Protein AF-A0A1A9NKD8-F1 (afdb_monomer)

Structure (mmCIF, N/CA/C/O backbone):
data_AF-A0A1A9NKD8-F1
#
_entry.id   AF-A0A1A9NKD8-F1
#
loop_
_atom_site.group_PDB
_atom_site.id
_atom_site.type_symbol
_atom_site.label_atom_id
_atom_site.label_alt_id
_atom_site.label_comp_id
_atom_site.label_asym_id
_atom_site.label_entity_id
_atom_site.label_seq_id
_atom_site.pdbx_PDB_ins_code
_atom_site.Cartn_x
_atom_site.Cartn_y
_atom_site.Cartn_z
_atom_site.occupancy
_atom_site.B_iso_or_equiv
_atom_site.auth_seq_id
_atom_site.auth_comp_id
_atom_site.auth_asym_id
_atom_site.auth_atom_id
_atom_site.pdbx_PDB_model_num
ATOM 1 N N . MET A 1 1 ? -13.983 -5.360 9.663 1.00 52.09 1 MET A N 1
ATOM 2 C CA . MET A 1 1 ? -12.589 -5.804 9.900 1.00 52.09 1 MET A CA 1
ATOM 3 C C . MET A 1 1 ? -11.869 -5.372 8.649 1.00 52.09 1 MET A C 1
ATOM 5 O O . MET A 1 1 ? -12.025 -6.037 7.636 1.00 52.09 1 MET A O 1
ATOM 9 N N . ASP A 1 2 ? -11.202 -4.223 8.692 1.00 77.00 2 ASP A N 1
ATOM 10 C CA . ASP A 1 2 ? -10.881 -3.456 7.482 1.00 77.00 2 ASP A CA 1
ATOM 11 C C . ASP A 1 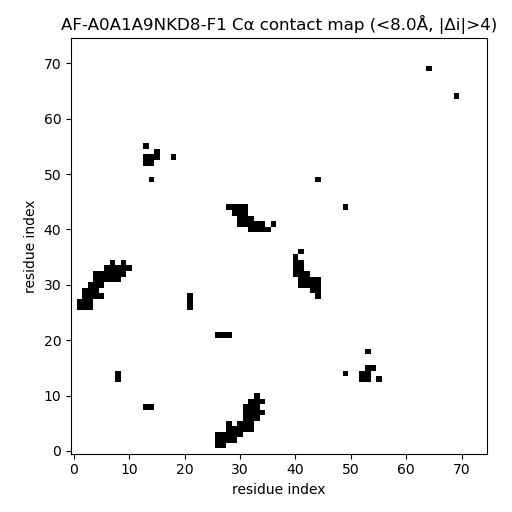2 ? -9.395 -3.094 7.499 1.00 77.00 2 ASP A C 1
ATOM 13 O O . ASP A 1 2 ? -9.014 -1.938 7.618 1.00 77.00 2 ASP A O 1
ATOM 17 N N . GLY A 1 3 ? -8.552 -4.128 7.473 1.00 88.44 3 GLY A N 1
ATOM 18 C CA . GLY A 1 3 ? -7.099 -4.000 7.479 1.00 88.44 3 GLY A CA 1
ATOM 19 C C . GLY A 1 3 ? -6.498 -4.703 6.269 1.00 88.44 3 GLY A C 1
ATOM 20 O O . GLY A 1 3 ? -6.853 -5.845 5.975 1.00 88.44 3 GLY A O 1
ATOM 21 N N . VAL A 1 4 ? -5.588 -4.034 5.567 1.00 96.00 4 VAL A N 1
ATOM 22 C CA . VAL A 1 4 ? -4.957 -4.539 4.344 1.00 96.00 4 VAL A CA 1
ATOM 23 C C . VAL A 1 4 ? -3.481 -4.847 4.573 1.00 96.00 4 VAL A C 1
ATOM 25 O O . VAL A 1 4 ? -2.774 -4.159 5.315 1.00 96.00 4 VAL A O 1
ATOM 28 N N . ILE A 1 5 ? -3.018 -5.892 3.887 1.00 96.25 5 ILE A N 1
ATOM 29 C CA . ILE A 1 5 ? -1.606 -6.192 3.668 1.00 96.25 5 ILE A CA 1
ATOM 30 C C . ILE A 1 5 ? -1.351 -6.112 2.164 1.00 96.25 5 ILE A C 1
ATOM 32 O O . ILE A 1 5 ? -1.967 -6.847 1.392 1.00 96.25 5 ILE A O 1
ATOM 36 N N . LEU A 1 6 ? -0.444 -5.231 1.746 1.00 96.38 6 LEU A N 1
ATOM 37 C CA . LEU A 1 6 ? -0.057 -5.098 0.343 1.00 96.38 6 LEU A CA 1
ATOM 38 C C . LEU A 1 6 ? 1.208 -5.921 0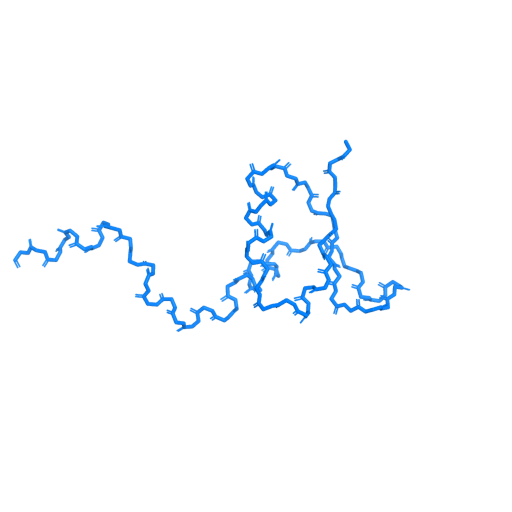.072 1.00 96.38 6 LEU A C 1
ATOM 40 O O . LEU A 1 6 ? 2.297 -5.555 0.505 1.00 96.38 6 LEU A O 1
ATOM 44 N N . SER A 1 7 ? 1.071 -7.041 -0.632 1.00 96.44 7 SER A N 1
ATOM 45 C CA . SER A 1 7 ? 2.186 -7.968 -0.874 1.00 96.44 7 SER A CA 1
ATOM 46 C C . SER A 1 7 ? 2.870 -7.768 -2.227 1.00 96.44 7 SER A C 1
ATOM 48 O O . SER A 1 7 ? 2.319 -7.113 -3.115 1.00 96.44 7 SER A O 1
ATOM 50 N N . LYS A 1 8 ? 4.055 -8.375 -2.377 1.00 94.62 8 LYS A N 1
ATOM 51 C CA . LYS A 1 8 ? 4.822 -8.461 -3.633 1.00 94.62 8 LYS A CA 1
ATOM 52 C C . LYS A 1 8 ? 5.096 -7.099 -4.275 1.00 94.62 8 LYS A C 1
ATOM 54 O O . LYS A 1 8 ? 5.060 -6.946 -5.497 1.00 94.62 8 LYS A O 1
ATOM 59 N N . ILE A 1 9 ? 5.352 -6.075 -3.459 1.00 94.81 9 ILE A N 1
ATOM 60 C CA . ILE A 1 9 ? 5.574 -4.721 -3.984 1.00 94.81 9 ILE A CA 1
ATOM 61 C C . ILE A 1 9 ? 6.860 -4.629 -4.814 1.00 94.81 9 ILE A C 1
ATOM 63 O O . ILE A 1 9 ? 6.956 -3.753 -5.668 1.00 94.81 9 ILE A O 1
ATOM 67 N N . ASP A 1 10 ? 7.827 -5.518 -4.568 1.00 92.69 10 ASP A N 1
ATOM 68 C CA . ASP A 1 10 ? 9.082 -5.744 -5.300 1.00 92.69 10 ASP A CA 1
ATOM 69 C C . ASP A 1 10 ? 8.893 -6.342 -6.695 1.00 92.69 10 ASP A C 1
ATOM 71 O O . ASP A 1 10 ? 9.625 -5.965 -7.606 1.00 92.69 10 ASP A O 1
ATOM 75 N N . GLU A 1 11 ? 7.882 -7.188 -6.878 1.00 93.75 11 GLU A N 1
ATOM 76 C CA . GLU A 1 11 ? 7.543 -7.787 -8.172 1.00 93.75 11 GLU A CA 1
ATOM 77 C C . GLU A 1 11 ? 6.601 -6.894 -9.004 1.00 93.75 11 GLU A C 1
ATOM 79 O O . GLU A 1 11 ? 6.407 -7.128 -10.199 1.00 93.75 11 GLU A O 1
ATOM 84 N N . SER A 1 12 ? 5.994 -5.872 -8.389 1.00 91.12 12 SER A N 1
ATOM 85 C CA . SER A 1 12 ? 5.070 -4.967 -9.072 1.00 91.12 12 SER A CA 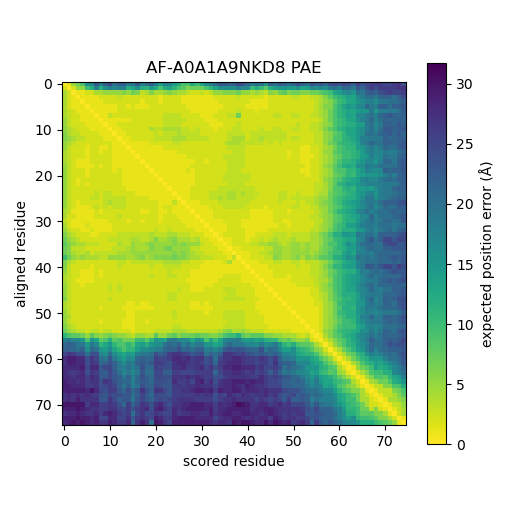1
ATOM 86 C C . SER A 1 12 ? 5.791 -3.845 -9.819 1.00 91.12 12 SER A C 1
ATOM 88 O O . SER A 1 12 ? 6.615 -3.127 -9.251 1.00 91.12 12 SER A O 1
ATOM 90 N N . VAL A 1 13 ? 5.390 -3.624 -11.076 1.00 91.25 13 VAL A N 1
ATOM 91 C CA . VAL A 1 13 ? 5.838 -2.482 -11.896 1.00 91.25 13 VAL A CA 1
ATOM 92 C C . VAL A 1 13 ? 5.401 -1.148 -11.283 1.00 91.25 13 VAL A C 1
ATOM 94 O O . VAL A 1 13 ? 6.130 -0.165 -11.354 1.00 91.25 13 VAL A O 1
ATOM 97 N N . SER A 1 14 ? 4.215 -1.097 -10.673 1.00 91.88 14 SER A N 1
ATOM 98 C CA . SER A 1 14 ? 3.724 0.087 -9.970 1.00 91.88 14 SER A CA 1
ATOM 99 C C . SER A 1 14 ? 2.775 -0.309 -8.850 1.00 91.88 14 SER A C 1
ATOM 101 O O . SER A 1 14 ? 1.907 -1.166 -9.014 1.00 91.88 14 SER A O 1
ATOM 103 N N . ILE A 1 15 ? 2.909 0.356 -7.706 1.00 95.31 15 ILE A N 1
ATOM 104 C CA . ILE A 1 15 ? 1.979 0.202 -6.581 1.00 95.31 15 ILE A CA 1
ATOM 105 C C . ILE A 1 15 ? 0.906 1.298 -6.543 1.00 95.31 15 ILE A C 1
ATOM 107 O O . ILE A 1 15 ? 0.003 1.230 -5.711 1.00 95.31 15 ILE A O 1
ATOM 111 N N . ALA A 1 16 ? 0.970 2.287 -7.441 1.00 95.19 16 ALA A N 1
ATOM 112 C CA . ALA A 1 16 ? 0.049 3.422 -7.448 1.00 95.19 16 ALA A CA 1
ATOM 113 C C . ALA A 1 16 ? -1.433 3.007 -7.577 1.00 95.19 16 ALA A C 1
ATOM 115 O O . ALA A 1 16 ? -2.231 3.499 -6.782 1.00 95.19 16 ALA A O 1
ATOM 116 N N . PRO A 1 17 ? -1.826 2.063 -8.464 1.00 95.00 17 PRO A N 1
ATOM 117 C CA . PRO A 1 17 ? -3.226 1.634 -8.565 1.00 95.00 17 PRO A CA 1
ATOM 118 C C . PRO A 1 17 ? -3.749 0.952 -7.293 1.00 95.00 17 PRO A C 1
ATOM 120 O O . PRO A 1 17 ? -4.922 1.076 -6.951 1.00 95.00 17 PRO A O 1
ATOM 123 N N . ALA A 1 18 ? -2.879 0.239 -6.572 1.00 95.25 18 ALA A N 1
ATOM 124 C CA . ALA A 1 18 ? -3.252 -0.396 -5.315 1.00 95.25 18 ALA A CA 1
ATOM 125 C C . ALA A 1 18 ? -3.464 0.650 -4.212 1.00 95.25 18 ALA A C 1
ATOM 127 O O . ALA A 1 18 ? -4.474 0.601 -3.518 1.00 95.25 18 ALA A O 1
ATOM 128 N N . ILE A 1 19 ? -2.558 1.627 -4.088 1.00 95.50 19 ILE A N 1
ATOM 129 C CA . ILE A 1 19 ? -2.700 2.743 -3.136 1.00 95.50 19 ILE A CA 1
ATOM 130 C C . ILE A 1 19 ? -3.964 3.553 -3.419 1.00 95.50 19 ILE A C 1
ATOM 132 O O . ILE A 1 19 ? -4.709 3.888 -2.504 1.00 95.50 19 ILE A O 1
ATOM 136 N N . ASP A 1 20 ? -4.225 3.833 -4.687 1.00 95.56 20 ASP A N 1
ATOM 137 C CA . ASP A 1 20 ? -5.424 4.529 -5.124 1.00 95.56 20 ASP A CA 1
ATOM 138 C C . ASP A 1 20 ? -6.714 3.794 -4.700 1.00 95.56 20 ASP A C 1
ATO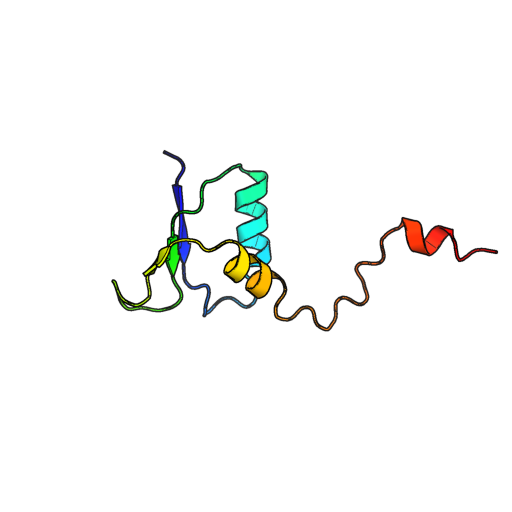M 140 O O . ASP A 1 20 ? -7.613 4.409 -4.129 1.00 95.56 20 ASP A O 1
ATOM 144 N N . CYS A 1 21 ? -6.775 2.470 -4.869 1.00 95.12 21 CYS A N 1
ATOM 145 C CA . CYS A 1 21 ? -7.877 1.641 -4.372 1.00 95.12 21 CYS A CA 1
ATOM 146 C C . CYS A 1 21 ? -8.057 1.766 -2.846 1.00 95.12 21 CYS A C 1
ATOM 148 O O . CYS A 1 21 ? -9.172 1.993 -2.373 1.00 95.12 21 CYS A O 1
ATOM 150 N N . LEU A 1 22 ? -6.964 1.693 -2.076 1.00 94.50 22 LEU A N 1
ATOM 151 C CA . LEU A 1 22 ? -7.003 1.840 -0.614 1.00 94.50 22 LEU A CA 1
ATOM 152 C C . LEU A 1 22 ? -7.613 3.181 -0.197 1.00 94.50 22 LEU A C 1
ATOM 154 O O . LEU A 1 22 ? -8.481 3.216 0.672 1.00 94.50 22 LEU A O 1
ATOM 158 N N . ILE A 1 23 ? -7.205 4.266 -0.859 1.00 94.19 23 ILE A N 1
ATOM 159 C CA . ILE A 1 23 ? -7.714 5.616 -0.596 1.00 94.19 23 ILE A CA 1
ATOM 160 C C . ILE A 1 23 ? -9.200 5.715 -0.957 1.00 94.19 23 ILE A C 1
ATOM 162 O O . ILE A 1 23 ? -9.992 6.185 -0.141 1.00 94.19 23 ILE A O 1
ATOM 166 N N . ARG A 1 24 ? -9.604 5.254 -2.151 1.00 96.31 24 ARG A N 1
ATOM 167 C CA . ARG A 1 24 ? -11.006 5.327 -2.607 1.00 96.31 24 ARG A CA 1
ATOM 168 C C . ARG A 1 24 ? -11.968 4.552 -1.709 1.00 96.31 24 ARG A C 1
ATOM 170 O O . ARG A 1 24 ? -13.129 4.936 -1.600 1.00 96.31 24 ARG A O 1
ATOM 177 N N . HIS A 1 25 ? -11.496 3.471 -1.095 1.00 94.56 25 HIS A N 1
ATOM 178 C CA . H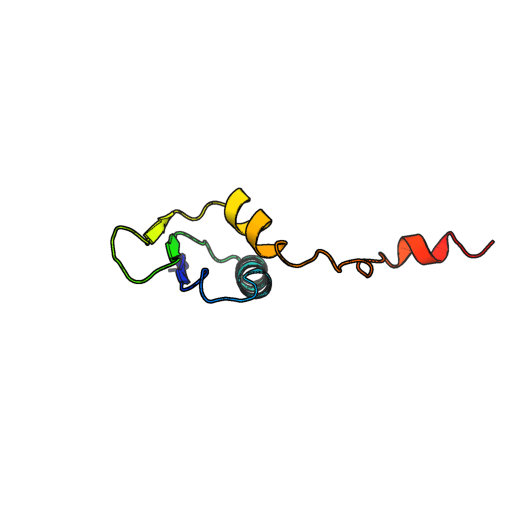IS A 1 25 ? -12.305 2.611 -0.2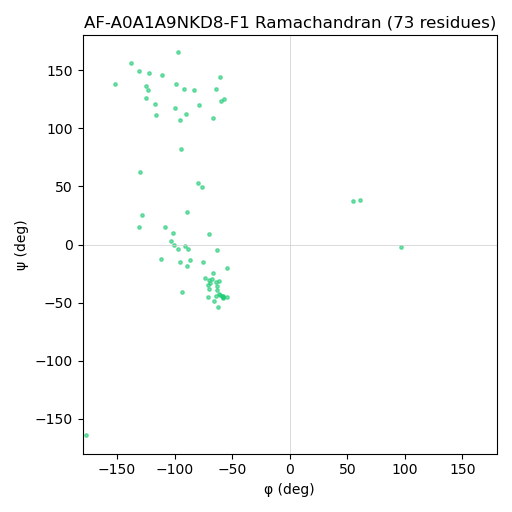34 1.00 94.56 25 HIS A CA 1
ATOM 179 C C . HIS A 1 25 ? -12.102 2.858 1.267 1.00 94.56 25 HIS A C 1
ATOM 181 O O . HIS A 1 25 ? -12.775 2.213 2.065 1.00 94.56 25 HIS A O 1
ATOM 187 N N . GLY A 1 26 ? -11.226 3.791 1.658 1.00 94.00 26 GLY A N 1
ATOM 188 C CA . GLY A 1 26 ? -10.968 4.111 3.065 1.00 94.00 26 GLY A CA 1
ATOM 189 C C . GLY A 1 26 ? -10.426 2.925 3.866 1.00 94.00 26 GLY A C 1
ATOM 190 O O . GLY A 1 26 ? -10.846 2.718 5.000 1.00 94.00 26 GLY A O 1
ATOM 191 N N . LEU A 1 27 ? -9.551 2.118 3.257 1.00 94.75 27 LEU A N 1
ATOM 192 C CA . LEU A 1 27 ? -8.986 0.920 3.880 1.00 94.75 27 LEU A CA 1
ATOM 193 C C . LEU A 1 27 ? -7.667 1.232 4.594 1.00 94.75 27 LEU A C 1
ATOM 195 O O . LEU A 1 27 ? -6.767 1.835 4.005 1.00 94.75 27 LEU A O 1
ATOM 199 N N . ASP A 1 28 ? -7.518 0.736 5.824 1.00 95.00 28 ASP A N 1
ATOM 200 C CA . ASP A 1 28 ? -6.286 0.897 6.595 1.00 95.00 28 ASP A CA 1
ATOM 201 C C . ASP A 1 28 ? -5.215 -0.095 6.122 1.00 95.00 28 ASP A C 1
ATOM 203 O O . ASP A 1 28 ? -5.379 -1.315 6.184 1.00 95.00 28 ASP A O 1
ATOM 207 N N . LEU A 1 29 ? -4.077 0.424 5.657 1.00 96.31 29 LEU A N 1
ATOM 208 C CA . LEU A 1 29 ? -2.924 -0.390 5.279 1.00 96.31 29 LEU A CA 1
ATOM 209 C C . LEU A 1 29 ? -2.003 -0.584 6.486 1.00 96.31 29 LEU A C 1
ATOM 211 O O . LEU A 1 29 ? -1.353 0.361 6.930 1.00 96.31 29 LEU A O 1
ATOM 215 N N . HIS A 1 30 ? -1.905 -1.813 6.993 1.00 96.88 30 HIS A N 1
ATOM 216 C CA . HIS A 1 30 ? -1.069 -2.110 8.161 1.00 96.88 30 HIS A CA 1
ATOM 217 C C . HIS A 1 30 ? 0.333 -2.579 7.782 1.00 96.88 30 HIS A C 1
ATOM 219 O O . HIS A 1 30 ? 1.312 -2.173 8.411 1.00 96.88 30 HIS A O 1
ATOM 225 N N . TYR A 1 31 ? 0.434 -3.420 6.752 1.00 97.06 31 TYR A N 1
ATOM 226 C CA . TYR A 1 31 ? 1.693 -4.052 6.374 1.00 97.06 31 TYR A CA 1
ATOM 227 C C . TYR A 1 31 ? 1.905 -4.075 4.869 1.00 97.06 31 TYR A C 1
ATOM 229 O O . TYR A 1 31 ? 0.958 -4.067 4.080 1.00 97.06 31 TYR A O 1
ATOM 237 N N . VAL A 1 32 ? 3.173 -4.167 4.487 1.00 97.38 32 VAL A N 1
ATOM 238 C CA . VAL A 1 32 ? 3.608 -4.403 3.116 1.00 97.38 32 VAL A CA 1
ATOM 239 C C . VAL A 1 32 ? 4.637 -5.525 3.067 1.00 97.38 32 VAL A C 1
ATOM 241 O O . VAL A 1 32 ? 5.394 -5.696 4.023 1.00 97.38 32 VAL A O 1
ATOM 244 N N . THR A 1 33 ? 4.677 -6.283 1.968 1.00 97.69 33 THR A N 1
ATOM 245 C CA . THR A 1 33 ? 5.711 -7.308 1.747 1.00 97.69 33 THR A CA 1
ATOM 246 C C . THR A 1 33 ? 6.440 -7.097 0.433 1.00 97.69 33 THR A C 1
ATOM 248 O O . THR A 1 33 ? 5.818 -6.802 -0.588 1.00 97.69 33 THR A O 1
ATOM 251 N N . ASN A 1 34 ? 7.761 -7.245 0.468 1.00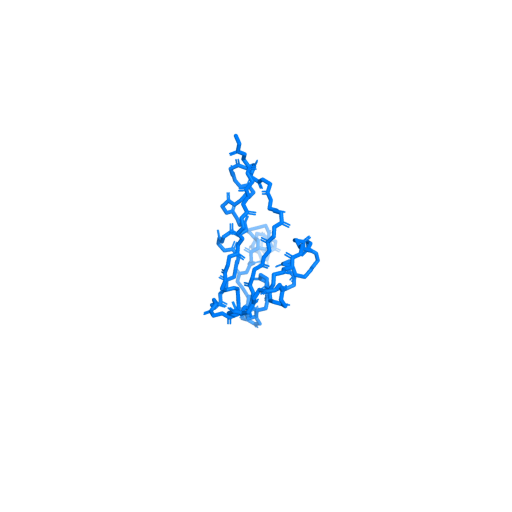 95.44 34 ASN A N 1
ATOM 252 C CA . ASN A 1 34 ? 8.676 -7.007 -0.652 1.00 95.44 34 ASN A CA 1
ATOM 253 C C . ASN A 1 34 ? 9.620 -8.200 -0.908 1.00 95.44 34 ASN A C 1
ATOM 255 O O . ASN A 1 34 ? 10.729 -8.009 -1.404 1.00 95.44 34 ASN A O 1
ATOM 259 N N . GLY A 1 35 ? 9.196 -9.403 -0.519 1.00 94.00 35 GLY A N 1
ATOM 260 C CA . GLY A 1 35 ? 9.977 -10.627 -0.628 1.00 94.00 35 GLY A CA 1
ATOM 261 C C . GLY A 1 35 ? 9.196 -11.857 -0.159 1.00 94.00 35 GLY A C 1
ATOM 262 O O . GLY A 1 35 ? 7.966 -11.833 -0.061 1.00 94.00 35 GLY A O 1
ATOM 263 N N . GLN A 1 36 ? 9.913 -12.953 0.094 1.00 94.69 36 GLN A N 1
ATOM 264 C CA . GLN A 1 36 ? 9.345 -14.289 0.337 1.00 94.69 36 GLN A CA 1
ATOM 265 C C . GLN A 1 36 ? 9.542 -14.786 1.779 1.00 94.69 36 GLN A C 1
ATOM 267 O O . GLN A 1 36 ? 8.955 -15.798 2.162 1.00 94.69 36 GLN A O 1
ATOM 272 N N . LYS A 1 37 ? 10.391 -14.127 2.576 1.00 95.81 37 LYS A N 1
ATOM 273 C CA . LYS A 1 37 ? 10.752 -14.552 3.932 1.00 95.81 37 LYS A CA 1
ATOM 274 C C . LYS A 1 37 ? 9.956 -13.785 4.984 1.00 95.81 37 LYS A C 1
ATOM 276 O O . LYS A 1 37 ? 9.772 -12.577 4.891 1.00 95.81 37 LYS A O 1
ATOM 281 N N . VAL A 1 38 ? 9.497 -14.497 6.011 1.00 92.88 38 VAL A N 1
ATOM 282 C CA . VAL A 1 38 ? 8.777 -13.927 7.157 1.00 92.88 38 VAL A CA 1
ATOM 283 C C . VAL A 1 38 ? 9.525 -14.342 8.427 1.00 92.88 38 VAL A C 1
ATOM 285 O O . VAL A 1 38 ? 9.701 -15.547 8.631 1.00 92.88 38 VAL A O 1
ATOM 288 N N . PRO A 1 39 ? 9.921 -13.390 9.297 1.00 93.94 39 PRO A N 1
ATOM 289 C CA . PRO A 1 39 ? 9.458 -11.995 9.362 1.00 93.94 39 PRO A CA 1
ATOM 290 C C . PRO A 1 39 ? 10.256 -10.970 8.536 1.00 93.94 39 PRO A C 1
ATOM 292 O O . PRO A 1 39 ? 9.912 -9.794 8.565 1.00 93.94 39 PRO A O 1
ATOM 295 N N . GLU A 1 40 ? 11.315 -11.371 7.839 1.00 97.00 40 GLU A N 1
ATOM 296 C CA . GLU A 1 40 ? 12.317 -10.450 7.287 1.00 97.00 40 GLU A CA 1
ATOM 297 C C . GLU A 1 40 ? 11.767 -9.474 6.233 1.00 97.00 40 GLU A C 1
ATOM 299 O O . GLU A 1 40 ? 12.132 -8.299 6.256 1.00 97.00 40 GLU A O 1
ATOM 304 N N . ASP A 1 41 ? 10.866 -9.938 5.363 1.00 96.69 41 ASP A N 1
ATOM 305 C CA . ASP A 1 41 ? 10.315 -9.159 4.244 1.00 96.69 41 ASP A CA 1
ATOM 306 C C . ASP A 1 41 ? 8.906 -8.603 4.546 1.00 96.69 41 ASP A C 1
ATOM 308 O O . ASP A 1 41 ? 8.213 -8.107 3.654 1.00 96.69 41 ASP A O 1
ATOM 312 N N . LEU A 1 42 ? 8.441 -8.706 5.799 1.00 97.25 42 LEU A N 1
ATOM 313 C CA . LEU A 1 42 ? 7.176 -8.135 6.267 1.00 97.25 42 LEU A CA 1
ATOM 314 C C . LEU A 1 42 ? 7.450 -6.816 6.995 1.00 97.25 42 LEU A C 1
ATOM 316 O O . LEU A 1 42 ? 8.087 -6.782 8.048 1.00 97.25 42 LEU A O 1
ATOM 320 N N . HIS A 1 43 ? 6.924 -5.717 6.466 1.00 97.25 43 HIS A N 1
ATOM 321 C CA . HIS A 1 43 ? 7.172 -4.382 6.999 1.00 97.25 43 HIS A CA 1
ATOM 322 C C . HIS A 1 43 ? 5.875 -3.687 7.391 1.00 97.25 43 HIS A C 1
ATOM 324 O O . HIS A 1 43 ? 4.848 -3.861 6.738 1.00 97.25 43 HIS A O 1
ATOM 330 N N . LEU A 1 44 ? 5.927 -2.850 8.430 1.00 97.62 44 LEU A N 1
ATOM 331 C CA . LEU A 1 44 ? 4.853 -1.892 8.695 1.00 97.62 44 LEU A CA 1
ATOM 332 C C . LEU A 1 44 ? 4.707 -0.937 7.507 1.00 97.62 44 LEU A C 1
ATOM 334 O O . LEU A 1 44 ? 5.696 -0.543 6.882 1.00 97.62 44 LEU A O 1
ATOM 338 N N . ALA A 1 45 ? 3.470 -0.545 7.214 1.00 96.62 45 ALA A N 1
ATOM 339 C CA . ALA A 1 45 ? 3.199 0.431 6.174 1.00 96.62 45 ALA A CA 1
ATOM 340 C C . ALA A 1 45 ? 3.893 1.767 6.489 1.00 96.62 45 ALA A C 1
ATOM 342 O O . ALA A 1 45 ? 3.681 2.371 7.540 1.00 96.62 45 ALA A O 1
ATOM 343 N N . ASN A 1 46 ? 4.723 2.241 5.559 1.00 96.62 46 ASN A N 1
ATOM 344 C CA . ASN A 1 46 ? 5.396 3.533 5.647 1.00 96.62 46 ASN A CA 1
ATOM 345 C C . ASN A 1 46 ? 4.910 4.429 4.504 1.00 96.62 46 ASN A C 1
ATOM 347 O O . ASN A 1 46 ? 5.216 4.176 3.340 1.00 96.62 46 ASN A O 1
ATOM 351 N N . ALA A 1 47 ? 4.160 5.478 4.840 1.00 94.44 47 ALA A N 1
ATOM 352 C CA . ALA A 1 47 ? 3.525 6.345 3.851 1.00 94.44 47 ALA A CA 1
ATOM 353 C C . ALA A 1 47 ? 4.533 7.008 2.898 1.00 94.44 47 ALA A C 1
ATOM 355 O O . ALA A 1 47 ? 4.323 6.991 1.690 1.00 94.44 47 ALA A O 1
ATOM 356 N N . LEU A 1 48 ? 5.648 7.539 3.414 1.00 95.44 48 LEU A N 1
ATOM 357 C CA . LEU A 1 48 ? 6.660 8.215 2.592 1.00 95.44 48 LEU A CA 1
ATOM 358 C C . LEU A 1 48 ? 7.313 7.252 1.598 1.00 95.44 48 LEU A C 1
ATOM 360 O O . LEU A 1 48 ? 7.454 7.576 0.423 1.00 95.44 48 LEU A O 1
ATOM 364 N N . TYR A 1 49 ? 7.659 6.052 2.060 1.00 94.75 49 TYR A N 1
ATOM 365 C CA . TYR A 1 49 ? 8.211 5.000 1.213 1.00 94.75 49 TYR A CA 1
ATOM 366 C C . TYR A 1 49 ? 7.234 4.573 0.109 1.00 94.75 49 TYR A C 1
ATOM 368 O O . TYR A 1 49 ? 7.634 4.382 -1.039 1.00 94.75 49 TYR A O 1
ATOM 376 N N . LEU A 1 50 ? 5.951 4.431 0.446 1.00 95.12 50 LEU A N 1
ATOM 377 C CA . LEU A 1 50 ? 4.919 4.022 -0.504 1.00 95.12 50 LEU A CA 1
ATOM 378 C C . LEU A 1 50 ? 4.613 5.112 -1.533 1.00 95.12 50 LEU A C 1
ATOM 380 O O . LEU A 1 50 ? 4.441 4.794 -2.705 1.00 95.12 50 LEU A O 1
ATOM 384 N N . VAL A 1 51 ? 4.606 6.382 -1.124 1.00 93.62 51 VAL A N 1
ATOM 385 C CA . VAL A 1 51 ? 4.477 7.525 -2.036 1.00 93.62 51 VAL A CA 1
ATOM 386 C C . VAL A 1 51 ? 5.660 7.567 -3.002 1.00 93.62 51 VAL A C 1
ATOM 388 O O . VAL A 1 51 ? 5.446 7.527 -4.209 1.00 93.62 51 VAL A O 1
ATOM 391 N N . ASP A 1 52 ? 6.897 7.553 -2.501 1.00 93.12 52 ASP A N 1
ATOM 392 C CA . ASP A 1 52 ? 8.102 7.545 -3.345 1.00 93.12 52 ASP A CA 1
ATOM 393 C C . ASP A 1 52 ? 8.073 6.389 -4.360 1.00 93.12 52 ASP A C 1
ATOM 395 O O . ASP A 1 52 ? 8.294 6.571 -5.558 1.00 93.12 52 ASP A O 1
ATOM 399 N N . ARG A 1 53 ? 7.697 5.189 -3.908 1.00 92.25 53 ARG A N 1
ATOM 400 C CA . ARG A 1 53 ? 7.595 4.004 -4.764 1.00 92.25 53 ARG A CA 1
ATOM 401 C C . ARG A 1 53 ? 6.437 4.059 -5.765 1.00 92.25 53 ARG A C 1
ATOM 403 O O . ARG A 1 53 ? 6.568 3.494 -6.846 1.00 92.25 53 ARG A O 1
ATOM 410 N N . ALA A 1 54 ? 5.329 4.722 -5.446 1.00 93.38 54 ALA A N 1
ATOM 411 C CA . ALA A 1 54 ? 4.215 4.911 -6.375 1.00 93.38 54 ALA A CA 1
ATOM 412 C C . ALA A 1 54 ? 4.582 5.821 -7.559 1.00 93.38 54 ALA A C 1
ATOM 414 O O . ALA A 1 54 ? 4.048 5.639 -8.654 1.00 93.38 54 ALA A O 1
ATOM 415 N N . PHE A 1 55 ? 5.504 6.765 -7.341 1.00 89.69 55 PHE A N 1
ATOM 416 C CA . PHE A 1 55 ? 5.988 7.699 -8.360 1.00 89.69 55 PHE A CA 1
ATOM 417 C C . PHE A 1 55 ? 7.285 7.249 -9.053 1.00 89.69 55 PHE A C 1
ATOM 419 O O . PHE A 1 55 ? 7.605 7.749 -10.132 1.00 89.69 55 PHE A O 1
ATOM 426 N N . LYS A 1 56 ? 8.014 6.270 -8.502 1.00 83.31 56 LYS A N 1
ATOM 427 C CA . LYS A 1 56 ? 9.173 5.657 -9.171 1.00 83.31 56 LYS A CA 1
ATOM 428 C C . LYS A 1 56 ? 8.776 5.072 -10.532 1.00 83.31 56 LYS A C 1
ATOM 430 O O . LYS A 1 56 ? 7.868 4.253 -10.623 1.00 83.31 56 LYS A O 1
ATOM 435 N N . GLY A 1 57 ? 9.471 5.499 -11.588 1.00 65.12 57 GLY A N 1
ATOM 436 C CA . GLY A 1 57 ? 9.187 5.121 -12.980 1.00 65.12 57 GLY A CA 1
ATOM 437 C C . GLY A 1 57 ? 8.337 6.132 -13.763 1.00 65.12 57 GLY A C 1
ATOM 438 O O . GLY A 1 57 ? 8.123 5.936 -14.957 1.00 65.12 57 GLY A O 1
ATOM 439 N N . GLN A 1 58 ? 7.895 7.231 -13.135 1.00 59.31 58 GLN A N 1
ATOM 440 C CA . GLN A 1 58 ? 7.208 8.346 -13.802 1.00 59.31 58 GLN A CA 1
ATOM 441 C C . GLN A 1 58 ? 8.156 9.441 -14.330 1.00 59.31 58 GLN A C 1
ATOM 443 O O . GLN A 1 58 ? 7.730 10.577 -14.522 1.00 59.31 58 GLN A O 1
ATOM 448 N N . ASP A 1 59 ? 9.407 9.118 -14.676 1.00 55.84 59 ASP A N 1
ATOM 449 C CA . ASP A 1 59 ? 10.317 10.068 -15.353 1.00 55.84 59 ASP A CA 1
ATOM 450 C C . ASP A 1 59 ? 9.807 10.506 -16.749 1.00 55.84 59 ASP A C 1
ATOM 452 O O . ASP A 1 59 ? 10.377 11.390 -17.382 1.00 55.84 59 ASP A O 1
ATOM 456 N N . ASN A 1 60 ? 8.695 9.925 -17.221 1.00 50.66 60 ASN A N 1
ATOM 457 C CA . ASN A 1 60 ? 7.977 10.305 -18.441 1.00 50.66 60 ASN A CA 1
ATOM 458 C C . ASN A 1 60 ? 6.628 11.012 -18.190 1.00 50.66 60 ASN A C 1
ATOM 460 O O . ASN A 1 60 ? 5.824 11.152 -19.114 1.00 50.66 60 ASN A O 1
ATOM 464 N N . ALA A 1 61 ? 6.349 11.492 -16.972 1.00 54.00 61 ALA A N 1
ATOM 465 C CA . ALA A 1 61 ? 5.149 12.280 -16.671 1.00 54.00 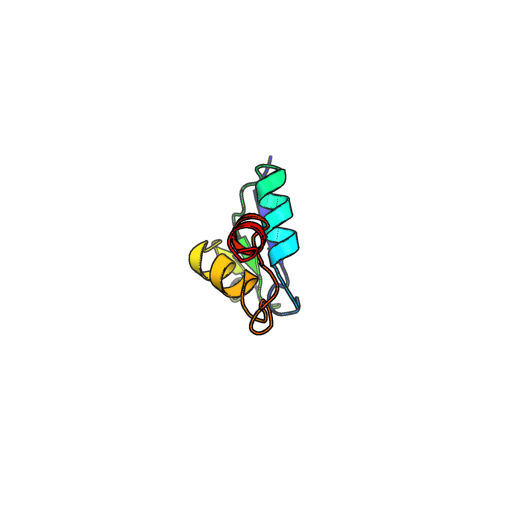61 ALA A CA 1
ATOM 466 C C . ALA A 1 61 ? 5.255 13.739 -17.166 1.00 54.00 61 ALA A C 1
ATOM 468 O O . ALA A 1 61 ? 4.914 14.680 -16.460 1.00 54.00 61 ALA A O 1
ATOM 469 N N . ALA A 1 62 ? 5.644 13.937 -18.427 1.00 51.84 62 ALA A N 1
ATOM 470 C CA . ALA A 1 62 ? 5.440 15.194 -19.150 1.00 51.84 62 ALA A CA 1
ATOM 471 C C . ALA A 1 62 ? 3.951 15.453 -19.496 1.00 51.84 62 ALA A C 1
ATOM 473 O O . ALA A 1 62 ? 3.643 16.360 -20.261 1.00 51.84 62 ALA A O 1
ATOM 474 N N . SER A 1 63 ? 3.013 14.654 -18.975 1.00 54.25 63 SER A N 1
ATOM 475 C CA . SER A 1 63 ? 1.596 14.688 -19.365 1.00 54.25 63 SER A CA 1
ATOM 476 C C . SER A 1 63 ? 0.605 14.749 -18.201 1.00 54.25 63 SER A C 1
ATOM 478 O O . SER A 1 63 ? -0.595 14.617 -18.421 1.00 54.25 63 SER A O 1
ATOM 480 N N . LEU A 1 64 ? 1.051 15.079 -16.984 1.00 56.28 64 LEU A N 1
ATOM 481 C CA . LEU A 1 64 ? 0.152 15.713 -16.010 1.00 56.28 64 LEU A CA 1
ATOM 482 C C . LEU A 1 64 ? 0.031 17.210 -16.339 1.00 56.28 64 LEU A C 1
ATOM 484 O O . LEU A 1 64 ? 0.270 18.069 -15.495 1.00 56.28 64 LEU A O 1
ATOM 488 N N . GLN A 1 65 ? -0.306 17.531 -17.592 1.00 56.06 65 GLN A N 1
ATOM 489 C CA . GLN A 1 65 ? -0.784 18.864 -17.933 1.00 56.06 65 GLN A CA 1
ATOM 490 C C . GLN A 1 65 ? -2.134 19.015 -17.245 1.00 56.06 65 GLN A C 1
ATOM 492 O O . GLN A 1 65 ? -3.113 18.346 -17.579 1.00 56.06 65 GLN A O 1
ATOM 497 N N . THR A 1 66 ? -2.171 19.850 -16.214 1.00 55.38 66 THR A N 1
ATOM 498 C CA . THR A 1 66 ? -3.434 20.278 -15.637 1.00 55.38 66 THR A CA 1
ATOM 499 C C . THR A 1 66 ? -4.167 21.082 -16.721 1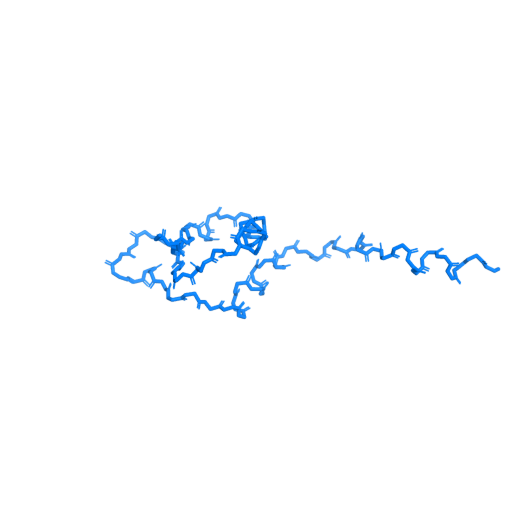.00 55.38 66 THR A C 1
ATOM 501 O O . THR A 1 66 ? -3.553 21.943 -17.356 1.00 55.38 66 THR A O 1
ATOM 504 N N . PRO A 1 67 ? -5.473 20.850 -16.957 1.00 57.78 67 PRO A N 1
ATOM 505 C CA . PRO A 1 67 ? -6.230 21.570 -17.990 1.00 57.78 67 PRO A CA 1
ATOM 506 C C . PRO A 1 67 ? -6.160 23.102 -17.857 1.00 57.78 67 PRO A C 1
ATOM 508 O O . PRO A 1 67 ? -6.404 23.828 -18.814 1.00 57.78 67 PRO A O 1
ATOM 511 N N . PHE A 1 68 ? -5.815 23.588 -16.663 1.00 59.25 68 PHE A N 1
ATOM 512 C CA . PHE A 1 68 ? -5.702 25.000 -16.324 1.00 59.25 68 PHE A CA 1
ATOM 513 C C . PHE A 1 68 ? -4.484 25.696 -16.966 1.00 59.25 68 PHE A C 1
ATOM 515 O O . PHE A 1 68 ? -4.599 26.842 -17.387 1.00 59.25 68 PHE A O 1
ATOM 522 N N . GLU A 1 69 ? -3.346 25.009 -17.120 1.00 56.41 69 GLU A N 1
ATOM 523 C CA . GLU A 1 69 ? -2.124 25.576 -17.730 1.00 56.41 69 GLU A CA 1
ATOM 524 C C . GLU A 1 69 ? -2.251 25.741 -19.259 1.00 56.41 69 GLU A C 1
ATOM 526 O O . GLU A 1 69 ? -1.694 26.665 -19.850 1.00 56.41 69 GLU A O 1
ATOM 531 N N . GLN A 1 70 ? -3.051 24.893 -19.918 1.00 58.03 70 GLN A N 1
ATOM 532 C CA . GLN A 1 70 ? -3.290 24.962 -21.369 1.00 58.03 70 GLN A CA 1
ATOM 533 C C . GLN A 1 70 ? -4.234 26.107 -21.780 1.00 58.03 70 GLN A C 1
ATOM 535 O O . GLN A 1 70 ? -4.287 26.463 -22.953 1.00 58.03 70 GLN A O 1
ATOM 540 N N . MET A 1 71 ? -4.972 26.698 -20.833 1.00 57.06 71 MET A N 1
ATOM 541 C CA . MET A 1 71 ? -5.911 27.797 -21.095 1.00 57.06 71 MET A CA 1
ATOM 542 C C . MET A 1 71 ? -5.257 29.187 -20.990 1.00 57.06 71 MET A C 1
ATOM 544 O O . MET A 1 71 ? -5.793 30.142 -21.539 1.00 57.06 71 MET A O 1
ATOM 548 N N . MET A 1 72 ? -4.091 29.303 -20.339 1.00 64.62 72 MET A N 1
ATOM 549 C CA . MET A 1 72 ? -3.319 30.555 -20.213 1.00 64.62 72 MET A CA 1
ATOM 550 C C . MET A 1 72 ? -2.322 30.797 -21.360 1.00 64.62 72 MET A C 1
ATOM 552 O O . MET A 1 72 ? -1.655 31.824 -21.383 1.00 64.62 72 MET A O 1
ATOM 556 N N . THR A 1 73 ? -2.189 29.854 -22.297 1.00 64.94 73 THR A N 1
ATOM 557 C CA . THR A 1 73 ? -1.252 29.939 -23.436 1.00 64.94 73 THR A CA 1
ATOM 558 C C . THR A 1 73 ? -1.924 30.299 -24.766 1.00 64.94 73 THR A C 1
ATOM 560 O O . THR A 1 73 ? -1.240 30.374 -25.784 1.00 64.94 73 THR A O 1
ATOM 563 N N . LEU A 1 74 ? -3.240 30.550 -24.769 1.00 55.12 74 LEU A N 1
ATOM 564 C CA . LEU A 1 74 ? -3.922 31.228 -25.874 1.00 55.12 74 LEU A CA 1
ATOM 565 C C . LEU A 1 74 ? -4.024 32.734 -25.577 1.00 55.12 74 LEU A C 1
ATOM 567 O O . LEU A 1 74 ? -5.067 33.200 -25.129 1.00 55.12 74 LEU A O 1
ATOM 571 N N . ASP A 1 75 ? -2.945 33.461 -25.858 1.00 53.50 75 ASP A N 1
ATOM 572 C CA . ASP A 1 75 ? -2.930 34.899 -26.173 1.00 53.50 75 ASP A CA 1
ATOM 573 C C . ASP A 1 75 ? -2.047 35.114 -27.415 1.00 53.50 75 ASP A C 1
ATOM 575 O O . ASP A 1 75 ? -0.933 34.535 -27.460 1.00 53.50 75 ASP A O 1
#

Radius of gyration: 16.6 Å; Cα contacts (8 Å, |Δi|>4): 70; chains: 1; bounding box: 25×50×36 Å

Solvent-accessible surface area (backbone atoms only — not comparable to full-atom values): 4697 Å² total; per-residue (Å²): 139,69,74,42,71,51,66,49,58,68,80,42,89,61,52,40,71,59,52,50,51,32,62,78,67,73,48,45,66,55,30,33,22,59,60,90,50,82,71,83,30,56,38,72,57,49,68,68,62,51,52,55,49,36,51,53,86,50,92,74,63,87,70,78,69,54,76,70,67,68,64,74,68,77,122

Foldseek 3Di:
DFEDEAEQLQVDPACQVVVVVCVVVVGHYAWYANDDDPPPRIGGDDPVVNVVRRCPPVPVVPPPPDPVVVVVPPD

pLDDT: mean 84.33, std 16.94, range [50.66, 97.69]

Nearest PDB structures (foldseek):
  8r9r-assembly1_A-2  TM=9.462E-01  e=2.838E-04  Shewanella putrefaciens CN-32
  3dmd-assembly1_B-1  TM=8.624E-01  e=1.444E-01  Pyrococcus furiosus
  3dmd-assembly1_A  TM=8.613E-01  e=3.988E-01  Pyrococcus furiosus
  2ffh-assembly1_A  TM=6.735E-01  e=2.168E-01  Thermus aquaticus
  6frk-assembly1_x  TM=8.150E-01  e=6.857E-01  Canis lupus familiaris

Secondary structure (DSSP, 8-state):
--EEEE--TTT-S-SHHHHHHHHHHT-EEEEEE-SS-TTTTEEE--HHHHHHHHHTT-TT-TT---TTGGGSS--

Mean predicted aligned error: 9.52 Å

Sequence (75 aa):
MDGVILSKIDESVSIAPAIDCLIRHGLDLHYVTNGQKVPEDLHLANALYLVDRAFKGQDNAASLQTPFEQMMTLD